Protein AF-A0A0G0TF21-F1 (afdb_monomer_lite)

Sequence (56 aa):
MKRLLKKGLIRANKVGGQYRILGKEILYLVSPSIEKQAVKSYLKLKKKVVDTINPW

pLDDT: mean 80.38, std 7.31, range [55.94, 90.88]

Foldseek 3Di:
DVVCCVVVLFDFDQDPNDTHGDPLSVVVNVDVVCSVPVVVVVVVVVVVVCVVVPPD

Structure (mmCIF, N/CA/C/O backbone):
data_AF-A0A0G0TF21-F1
#
_entry.id   AF-A0A0G0TF21-F1
#
loop_
_atom_site.group_PDB
_atom_site.id
_atom_site.type_symbol
_atom_site.label_atom_id
_atom_site.label_alt_id
_atom_site.label_comp_id
_atom_site.label_asym_id
_atom_site.label_entity_id
_atom_site.label_seq_id
_atom_site.pdbx_PDB_ins_code
_atom_site.Cartn_x
_atom_site.Cartn_y
_atom_site.Cartn_z
_atom_site.occupancy
_atom_site.B_iso_or_equiv
_atom_site.auth_seq_id
_atom_site.auth_comp_id
_atom_site.auth_asym_id
_atom_site.auth_atom_id
_atom_site.pdbx_PDB_model_num
ATOM 1 N N . MET A 1 1 ? -12.288 -4.915 -14.279 1.00 72.31 1 MET A N 1
ATOM 2 C CA . MET A 1 1 ? -11.703 -3.707 -13.635 1.00 72.31 1 MET A CA 1
ATOM 3 C C . MET A 1 1 ? -12.443 -2.400 -13.902 1.00 72.31 1 MET A C 1
ATOM 5 O O . MET A 1 1 ? -12.830 -1.764 -12.934 1.00 72.31 1 MET A O 1
ATOM 9 N N . LYS A 1 2 ? -12.704 -1.993 -15.156 1.00 80.75 2 LYS A N 1
ATOM 10 C CA . LYS A 1 2 ? -13.322 -0.682 -15.481 1.00 80.75 2 LYS A CA 1
ATOM 11 C C . LYS A 1 2 ? -14.604 -0.363 -14.688 1.00 80.75 2 LYS A C 1
ATOM 13 O O . LYS A 1 2 ? -14.782 0.766 -14.253 1.00 80.75 2 LYS A O 1
ATOM 18 N N . ARG A 1 3 ? -15.464 -1.360 -14.447 1.00 86.38 3 ARG A N 1
ATOM 19 C CA . ARG A 1 3 ? -16.690 -1.222 -13.636 1.00 86.38 3 ARG A CA 1
ATOM 20 C C . ARG A 1 3 ? -16.415 -0.880 -12.164 1.00 86.38 3 ARG A C 1
ATOM 22 O O . ARG A 1 3 ? -17.146 -0.084 -11.597 1.00 86.38 3 ARG A O 1
ATOM 29 N N . LEU A 1 4 ? -15.366 -1.448 -11.571 1.00 82.50 4 LEU A N 1
ATOM 30 C CA . LEU A 1 4 ? -14.965 -1.189 -10.182 1.00 82.50 4 LEU A CA 1
ATOM 31 C C . LEU A 1 4 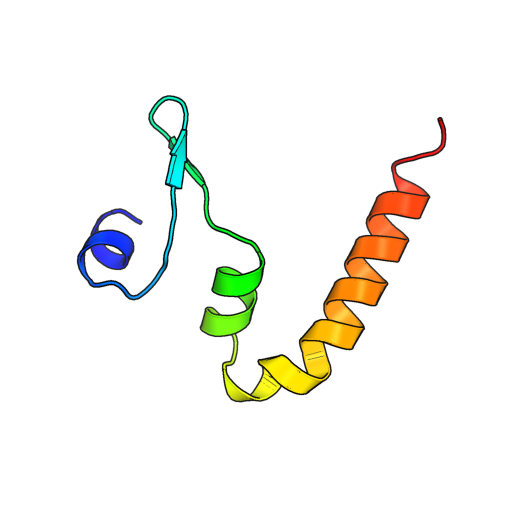? -14.364 0.214 -10.033 1.00 82.50 4 LEU A C 1
ATOM 33 O O . LEU A 1 4 ? -14.683 0.915 -9.081 1.00 82.50 4 LEU A O 1
ATOM 37 N N . LEU A 1 5 ? -13.587 0.647 -11.032 1.00 81.50 5 LEU A N 1
ATOM 38 C CA . LEU A 1 5 ? -13.055 2.011 -11.111 1.00 81.50 5 LEU A CA 1
ATOM 39 C C . LEU A 1 5 ? -14.177 3.044 -11.272 1.00 81.50 5 LEU A C 1
ATOM 41 O O . LEU A 1 5 ? -14.214 4.035 -10.555 1.00 81.50 5 LEU A O 1
ATOM 45 N N . LYS A 1 6 ? -15.136 2.787 -12.175 1.00 84.00 6 LYS A N 1
ATOM 46 C CA . LYS A 1 6 ? -16.300 3.665 -12.385 1.00 84.00 6 LYS A CA 1
ATOM 47 C C . LYS A 1 6 ? -17.194 3.781 -11.149 1.00 84.00 6 LYS A C 1
ATOM 49 O O . LYS A 1 6 ? -17.792 4.826 -10.945 1.00 84.00 6 L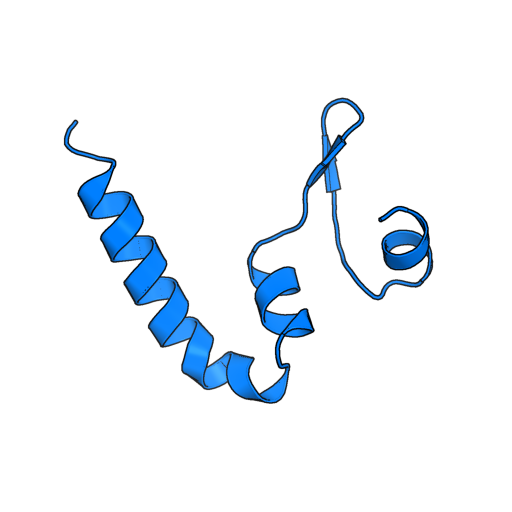YS A O 1
ATOM 54 N N . LYS A 1 7 ? -17.294 2.716 -10.347 1.00 85.00 7 LYS A N 1
ATOM 55 C CA . LYS A 1 7 ? -18.054 2.703 -9.089 1.00 85.00 7 LYS A CA 1
ATOM 56 C C . LYS A 1 7 ? -17.272 3.273 -7.896 1.00 85.00 7 LYS A C 1
ATOM 58 O O . LYS A 1 7 ? -17.796 3.258 -6.792 1.00 85.00 7 LYS A O 1
ATOM 63 N N . GLY A 1 8 ? -16.029 3.726 -8.088 1.00 78.25 8 GLY A N 1
ATOM 64 C CA . GLY A 1 8 ? -15.199 4.291 -7.018 1.00 78.25 8 GLY A CA 1
ATOM 65 C C . GLY A 1 8 ? -14.713 3.282 -5.972 1.00 78.25 8 GLY A C 1
ATOM 66 O O . GLY A 1 8 ? -14.085 3.686 -5.003 1.00 78.25 8 GLY A O 1
ATOM 67 N N . LEU A 1 9 ? -14.961 1.982 -6.177 1.00 81.06 9 LEU A N 1
ATOM 68 C CA . LEU A 1 9 ? -14.558 0.909 -5.259 1.00 81.06 9 LEU A CA 1
ATOM 69 C C . LEU A 1 9 ? -13.039 0.721 -5.207 1.00 81.06 9 LEU A C 1
ATOM 71 O O . LEU A 1 9 ? -12.515 0.241 -4.213 1.00 81.06 9 LEU A O 1
ATOM 75 N N . ILE A 1 10 ? -12.343 1.049 -6.297 1.00 82.00 10 ILE A N 1
ATOM 76 C CA . ILE A 1 10 ? -10.889 0.926 -6.409 1.00 82.00 10 ILE A CA 1
ATOM 77 C C . ILE A 1 10 ? -10.362 2.192 -7.065 1.00 82.00 10 ILE A C 1
ATOM 79 O O . ILE A 1 10 ? -10.816 2.548 -8.157 1.00 82.00 10 ILE A O 1
ATOM 83 N N . ARG A 1 11 ? -9.375 2.848 -6.451 1.00 82.25 11 ARG A N 1
ATOM 84 C CA . ARG A 1 11 ? -8.660 3.950 -7.099 1.00 82.25 11 ARG A CA 1
ATOM 85 C C . ARG A 1 11 ? -7.479 3.416 -7.905 1.00 82.25 11 ARG A C 1
ATOM 87 O O . ARG A 1 11 ? -6.647 2.652 -7.419 1.00 82.25 11 ARG A O 1
ATOM 94 N N . ALA A 1 12 ? -7.405 3.827 -9.165 1.00 86.88 12 ALA A N 1
ATOM 95 C CA . ALA A 1 12 ? -6.313 3.477 -10.061 1.00 86.88 12 ALA A CA 1
ATOM 96 C C . ALA A 1 12 ? -6.002 4.642 -10.996 1.00 86.88 12 ALA A C 1
ATOM 98 O O . ALA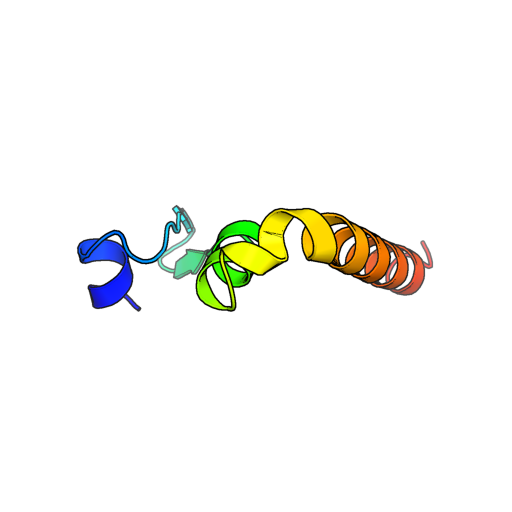 A 1 12 ? -6.903 5.379 -11.393 1.00 86.88 12 ALA A O 1
ATOM 99 N N . ASN A 1 13 ? -4.741 4.744 -11.402 1.00 85.81 13 ASN A N 1
ATOM 100 C CA . ASN A 1 13 ? -4.291 5.707 -12.402 1.00 85.81 13 ASN A CA 1
ATOM 101 C C . ASN A 1 13 ? -4.103 5.009 -13.748 1.00 85.81 13 ASN A C 1
ATOM 103 O O . ASN A 1 13 ? -3.619 3.878 -13.806 1.00 85.81 13 ASN A O 1
ATOM 107 N N . LYS A 1 14 ? -4.488 5.668 -14.843 1.00 88.12 14 LYS A N 1
ATOM 108 C CA . LYS A 1 14 ? -4.284 5.136 -16.195 1.00 88.12 14 LYS A CA 1
ATOM 109 C C . LYS A 1 14 ? -2.885 5.526 -16.677 1.00 88.12 14 LYS A C 1
ATOM 111 O O . LYS A 1 14 ? -2.605 6.708 -16.823 1.00 88.12 14 LYS A O 1
ATOM 116 N N . VAL A 1 15 ? -2.023 4.544 -16.930 1.00 90.44 15 VAL A N 1
ATOM 117 C CA . VAL A 1 15 ? -0.650 4.739 -17.421 1.00 90.44 15 VAL A CA 1
ATOM 118 C C . VAL A 1 15 ? -0.456 3.869 -18.658 1.00 90.44 15 VAL A C 1
ATOM 120 O O . VAL A 1 15 ? -0.609 2.652 -18.582 1.00 90.44 15 VAL A O 1
ATOM 123 N N . GLY A 1 16 ? -0.172 4.494 -19.806 1.00 86.94 16 GLY A N 1
ATOM 124 C CA . GLY A 1 16 ? 0.074 3.780 -21.068 1.00 86.94 16 GLY A CA 1
ATOM 125 C C . GLY A 1 16 ? -1.091 2.894 -21.532 1.00 86.94 16 GLY A C 1
ATOM 126 O O . GLY A 1 16 ? -0.872 1.809 -22.048 1.00 86.94 16 GLY A O 1
ATOM 127 N N . GLY A 1 17 ? -2.340 3.297 -21.276 1.00 88.00 17 GLY A N 1
ATOM 128 C CA . GLY A 1 17 ? -3.531 2.510 -21.632 1.00 88.00 17 GLY A CA 1
ATOM 129 C C . GLY A 1 17 ? -3.998 1.524 -20.556 1.00 88.00 17 GLY A C 1
ATOM 130 O O . GLY A 1 17 ? -5.189 1.211 -20.510 1.00 88.00 17 GLY A O 1
ATOM 131 N N . GLN A 1 18 ? -3.118 1.136 -19.633 1.00 88.69 18 GLN A N 1
ATOM 132 C CA . GLN A 1 18 ? -3.418 0.199 -18.552 1.00 88.69 18 GLN A CA 1
ATOM 133 C C . GLN A 1 18 ? -3.790 0.934 -17.259 1.00 88.69 18 GLN A C 1
ATOM 135 O O . GLN A 1 18 ? -3.249 1.993 -16.942 1.00 88.69 18 GLN A O 1
ATOM 140 N N . TYR A 1 19 ? -4.700 0.365 -16.472 1.00 88.81 19 TYR A N 1
ATOM 141 C CA . TYR A 1 19 ? -5.000 0.870 -15.131 1.00 88.81 19 TYR A CA 1
ATOM 142 C C . TYR A 1 19 ? -4.029 0.273 -14.109 1.00 88.81 19 TYR A C 1
ATOM 144 O O . TYR A 1 19 ? -3.968 -0.946 -13.959 1.00 88.81 19 TYR A O 1
ATOM 152 N N . ARG A 1 20 ? -3.299 1.126 -13.386 1.00 87.44 20 ARG A N 1
ATOM 153 C CA . ARG A 1 20 ? -2.414 0.738 -12.283 1.00 87.44 20 ARG A CA 1
ATOM 154 C C . ARG A 1 20 ? -3.056 1.074 -10.944 1.00 87.44 20 ARG A C 1
ATOM 156 O O . ARG A 1 20 ? -3.385 2.230 -10.676 1.00 87.44 20 ARG A O 1
ATOM 163 N N . ILE A 1 21 ? -3.238 0.046 -10.123 1.00 87.62 21 ILE A N 1
ATOM 164 C CA . ILE A 1 21 ? -3.831 0.139 -8.786 1.00 87.62 21 ILE A CA 1
ATOM 165 C C . ILE A 1 21 ? -2.706 0.395 -7.779 1.00 87.62 21 ILE A C 1
ATOM 167 O O . ILE A 1 21 ? -1.645 -0.224 -7.855 1.00 87.62 21 ILE A O 1
ATOM 171 N N . LEU A 1 22 ? -2.929 1.306 -6.834 1.00 80.88 22 LEU A N 1
ATOM 172 C CA . LEU A 1 22 ? -1.995 1.527 -5.731 1.00 80.88 22 LEU A CA 1
ATOM 173 C C . LEU A 1 22 ? -2.073 0.365 -4.734 1.00 80.88 22 LEU A C 1
ATOM 175 O O . LEU A 1 22 ? -3.162 -0.046 -4.348 1.00 80.88 22 LEU A O 1
ATOM 179 N N . GLY A 1 23 ? -0.927 -0.115 -4.241 1.00 75.94 23 GLY A N 1
ATOM 180 C CA . GLY A 1 23 ? -0.890 -1.234 -3.286 1.00 75.94 23 GLY A CA 1
ATOM 181 C C . GLY A 1 23 ? -1.717 -1.002 -2.011 1.00 75.94 23 GLY A C 1
ATOM 182 O O . GLY A 1 23 ? -2.289 -1.946 -1.475 1.00 75.94 23 GLY A O 1
ATOM 183 N N . LYS A 1 24 ? -1.867 0.257 -1.569 1.00 75.94 24 LYS A N 1
ATOM 184 C CA . LYS A 1 24 ? -2.733 0.618 -0.431 1.00 75.94 24 LYS A CA 1
ATOM 185 C C . LYS A 1 24 ? -4.220 0.337 -0.684 1.00 75.94 24 LYS A C 1
ATOM 187 O O . LYS A 1 24 ? -4.931 -0.048 0.230 1.00 75.94 24 LYS A O 1
ATOM 192 N N . GLU A 1 25 ? -4.677 0.490 -1.926 1.00 77.75 25 GLU A N 1
ATOM 193 C CA . GLU A 1 25 ? -6.077 0.251 -2.302 1.00 77.75 25 GLU A CA 1
ATOM 194 C C . GLU A 1 25 ? -6.375 -1.249 -2.311 1.00 77.75 25 GLU A C 1
ATOM 196 O O . GLU A 1 25 ? -7.464 -1.669 -1.942 1.00 77.75 25 GLU A O 1
ATOM 201 N N . ILE A 1 26 ? -5.384 -2.072 -2.672 1.00 79.94 26 ILE A N 1
ATOM 202 C CA . ILE A 1 26 ? -5.494 -3.532 -2.576 1.00 79.94 26 ILE A CA 1
ATOM 203 C C . ILE A 1 26 ? -5.635 -3.956 -1.110 1.00 79.94 26 ILE A C 1
ATOM 205 O O . ILE A 1 26 ? -6.502 -4.764 -0.795 1.00 79.94 26 ILE A O 1
ATOM 209 N N . LEU A 1 27 ? -4.835 -3.378 -0.209 1.00 73.94 27 LEU A N 1
ATOM 210 C CA . LEU A 1 27 ? -4.959 -3.621 1.233 1.00 73.94 27 LEU A CA 1
ATOM 211 C C . LEU A 1 27 ? -6.344 -3.233 1.763 1.00 73.94 27 LEU A C 1
ATOM 213 O O . LEU A 1 27 ? -6.955 -4.013 2.490 1.00 73.94 27 LEU A O 1
ATOM 217 N N . TYR A 1 28 ? -6.854 -2.073 1.349 1.00 76.38 28 TYR A N 1
ATOM 218 C CA . TYR A 1 28 ? -8.179 -1.593 1.739 1.00 76.38 28 TYR A CA 1
ATOM 219 C C . TYR A 1 28 ? -9.308 -2.528 1.276 1.00 76.38 28 TYR A C 1
ATOM 221 O O . TYR A 1 28 ? -10.243 -2.791 2.027 1.00 76.38 28 TYR A O 1
ATOM 229 N N . LEU A 1 29 ? -9.202 -3.076 0.060 1.00 76.38 29 LEU A N 1
ATOM 230 C CA . LEU A 1 29 ? -10.182 -4.020 -0.488 1.00 76.38 29 LEU A CA 1
ATOM 231 C C . LEU A 1 29 ? -10.210 -5.361 0.241 1.00 76.38 29 LEU A C 1
ATOM 233 O O . LEU A 1 29 ? -11.271 -5.968 0.341 1.00 76.38 29 LEU A O 1
ATOM 237 N N . VAL A 1 30 ? -9.052 -5.845 0.697 1.00 78.25 30 VAL A N 1
ATOM 238 C CA . VAL A 1 30 ? -8.964 -7.137 1.390 1.00 78.25 30 VAL A CA 1
ATOM 239 C C . VAL A 1 30 ? -9.533 -7.025 2.801 1.00 78.25 30 VAL A C 1
ATOM 241 O O . VAL A 1 30 ? -10.258 -7.919 3.228 1.00 78.25 30 VAL A O 1
ATOM 244 N N . SER A 1 31 ? -9.238 -5.940 3.523 1.00 72.12 31 SER A N 1
ATOM 245 C CA . SER A 1 31 ? -9.920 -5.632 4.780 1.00 72.12 31 SER A CA 1
ATOM 246 C C . SER A 1 31 ? -9.611 -4.206 5.265 1.00 72.12 31 SER A C 1
ATOM 248 O O . SER A 1 31 ? -8.458 -3.903 5.589 1.00 72.12 31 SER A O 1
ATOM 250 N N . PRO A 1 32 ? -10.636 -3.347 5.417 1.00 69.00 32 PRO A N 1
ATOM 251 C CA . PRO A 1 32 ? -10.473 -1.996 5.956 1.00 69.00 32 PRO A CA 1
ATOM 252 C C . PRO A 1 32 ? -10.004 -1.975 7.418 1.00 69.00 32 PRO A C 1
ATOM 254 O O . PRO A 1 32 ? -9.245 -1.098 7.819 1.00 69.00 32 PRO A O 1
ATOM 257 N N . SER A 1 33 ? -10.421 -2.947 8.235 1.00 68.75 33 SER A N 1
ATOM 258 C CA . SER A 1 33 ? -10.061 -3.009 9.663 1.00 68.75 33 SER A CA 1
ATOM 259 C C . SER A 1 33 ? -8.601 -3.404 9.882 1.00 68.75 33 SER A C 1
ATOM 261 O O . SER A 1 33 ? -7.980 -3.036 10.880 1.00 68.75 33 SER A O 1
ATOM 263 N N . ILE A 1 34 ? -8.038 -4.119 8.912 1.00 66.94 34 ILE A N 1
ATOM 264 C CA . ILE A 1 34 ? -6.662 -4.591 8.920 1.00 66.94 34 ILE A CA 1
ATOM 265 C C . ILE A 1 34 ? -5.680 -3.461 8.555 1.00 66.94 34 ILE A C 1
ATOM 267 O O . ILE A 1 34 ? -4.487 -3.602 8.805 1.00 66.94 34 ILE A O 1
ATOM 271 N N . GLU A 1 35 ? -6.142 -2.305 8.065 1.00 69.88 35 GLU A N 1
ATOM 272 C CA . GLU A 1 35 ? -5.285 -1.202 7.611 1.00 69.88 35 GLU A CA 1
ATOM 273 C C . GLU A 1 35 ? -4.248 -0.780 8.671 1.00 69.88 35 GLU A C 1
ATOM 275 O O . GLU A 1 35 ? -3.052 -0.743 8.389 1.00 69.88 35 GLU A O 1
ATOM 280 N N . LYS A 1 36 ? -4.639 -0.583 9.937 1.00 70.81 36 LYS A N 1
ATOM 281 C CA . LYS A 1 36 ? -3.681 -0.175 10.986 1.00 70.81 36 LYS A CA 1
ATOM 282 C C . LYS A 1 36 ? -2.629 -1.240 11.315 1.00 70.81 36 LYS A C 1
ATOM 284 O O . LYS A 1 36 ? -1.482 -0.896 11.606 1.00 70.81 36 LYS A O 1
ATOM 289 N N . GLN A 1 37 ? -2.998 -2.520 11.286 1.00 71.88 37 GLN A N 1
ATOM 290 C CA . GLN A 1 37 ? -2.116 -3.610 11.714 1.00 71.88 37 GLN A CA 1
ATOM 291 C C . GLN A 1 37 ? -1.312 -4.195 10.546 1.00 71.88 37 GLN A C 1
ATOM 293 O O . GLN A 1 37 ? -0.097 -4.381 10.656 1.00 71.88 37 GLN A O 1
ATOM 298 N N . ALA A 1 38 ? -1.946 -4.411 9.394 1.00 72.31 38 ALA A N 1
ATOM 299 C CA . ALA A 1 38 ? -1.270 -4.886 8.198 1.00 72.31 38 ALA A CA 1
ATOM 300 C C . ALA A 1 38 ? -0.450 -3.824 7.501 1.00 72.31 38 ALA A C 1
ATOM 302 O O . ALA A 1 38 ? 0.460 -4.229 6.801 1.00 72.31 38 ALA A O 1
ATOM 303 N N . VAL A 1 39 ? -0.661 -2.516 7.683 1.00 76.94 39 VAL A N 1
ATOM 304 C CA . VAL A 1 39 ? 0.298 -1.546 7.127 1.00 76.94 39 VAL A CA 1
ATOM 305 C C . VAL A 1 39 ? 1.701 -1.845 7.656 1.00 76.94 39 VAL A C 1
ATOM 307 O O . VAL A 1 39 ? 2.635 -1.927 6.864 1.00 76.94 39 VAL A O 1
ATOM 310 N N . LYS A 1 40 ? 1.866 -2.132 8.956 1.00 80.06 40 LYS A N 1
ATOM 311 C CA . LYS A 1 40 ? 3.175 -2.523 9.507 1.00 80.06 40 LYS A CA 1
ATOM 312 C C . LYS A 1 40 ? 3.677 -3.848 8.928 1.00 80.06 40 LYS A C 1
ATOM 314 O O . LYS A 1 40 ? 4.841 -3.928 8.538 1.00 80.06 40 LYS A O 1
ATOM 319 N N . SER A 1 41 ? 2.831 -4.875 8.857 1.00 79.56 41 SER A N 1
ATOM 320 C CA . SER A 1 41 ? 3.227 -6.193 8.333 1.00 79.56 41 SER A CA 1
ATOM 321 C C . SER A 1 41 ? 3.542 -6.161 6.836 1.00 79.56 41 SER A C 1
ATOM 323 O O . SER A 1 41 ? 4.561 -6.692 6.412 1.00 79.56 41 SER A O 1
ATOM 325 N N . TYR A 1 42 ? 2.723 -5.473 6.046 1.00 79.88 42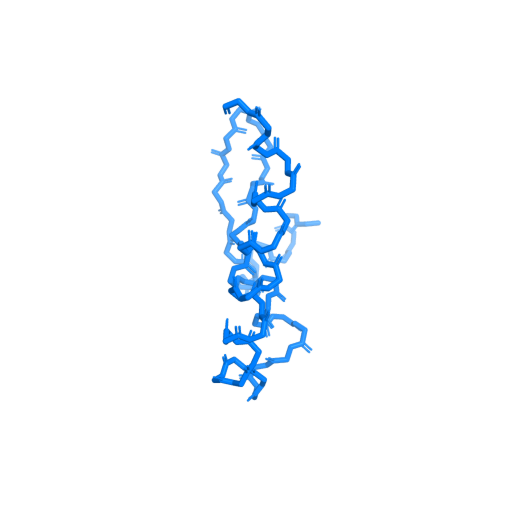 TYR A N 1
ATOM 326 C CA . TYR A 1 42 ? 2.908 -5.244 4.619 1.00 79.88 42 TYR A CA 1
ATOM 327 C C . TYR A 1 42 ? 4.146 -4.402 4.344 1.00 79.88 42 TYR A C 1
ATOM 329 O O . TYR A 1 42 ? 4.920 -4.754 3.466 1.00 79.88 42 TYR A O 1
ATOM 337 N N . LEU A 1 43 ? 4.387 -3.326 5.101 1.00 82.31 43 LEU A N 1
ATOM 338 C CA . LEU A 1 43 ? 5.613 -2.537 4.963 1.00 82.31 43 LEU A CA 1
ATOM 339 C C . LEU A 1 43 ? 6.852 -3.374 5.288 1.00 82.31 43 LEU A C 1
ATOM 341 O O . LEU A 1 43 ? 7.832 -3.298 4.553 1.00 82.31 43 LEU A O 1
ATOM 345 N N . LYS A 1 44 ? 6.804 -4.212 6.333 1.00 86.19 44 LYS A N 1
ATOM 346 C CA . LYS A 1 44 ? 7.886 -5.161 6.645 1.00 86.19 44 LYS A CA 1
ATOM 347 C C . LYS A 1 44 ? 8.104 -6.171 5.521 1.00 86.19 44 LYS A C 1
ATOM 349 O O . LYS A 1 44 ? 9.247 -6.438 5.165 1.00 86.19 44 LYS A O 1
ATOM 354 N N . LEU A 1 45 ? 7.029 -6.720 4.961 1.00 84.12 45 LEU A N 1
ATOM 355 C CA . LEU A 1 45 ? 7.097 -7.712 3.890 1.00 84.12 45 LEU A CA 1
ATOM 356 C C . LEU A 1 45 ? 7.604 -7.085 2.589 1.00 84.12 45 LEU A C 1
ATOM 358 O O . LEU A 1 45 ? 8.511 -7.620 1.967 1.00 84.12 45 LEU A O 1
ATOM 362 N N . LYS A 1 46 ? 7.103 -5.896 2.241 1.00 83.44 46 LYS A N 1
ATOM 363 C CA . LYS A 1 46 ? 7.597 -5.076 1.133 1.00 83.44 46 LYS A CA 1
ATOM 364 C C . LYS A 1 46 ? 9.081 -4.773 1.303 1.00 83.44 46 LYS A C 1
ATOM 366 O O . LYS A 1 46 ? 9.816 -4.904 0.336 1.00 83.44 46 LYS A O 1
ATOM 371 N N . LYS A 1 47 ? 9.516 -4.386 2.508 1.00 88.56 47 LYS A N 1
ATOM 372 C CA . LYS A 1 47 ? 10.927 -4.119 2.800 1.00 88.56 47 LYS A CA 1
ATOM 373 C C . LYS A 1 47 ? 11.779 -5.370 2.594 1.00 88.56 47 LYS A C 1
ATOM 375 O O . LYS A 1 47 ? 12.713 -5.307 1.819 1.00 88.56 47 LYS A O 1
ATOM 380 N N . LYS A 1 48 ? 11.394 -6.513 3.175 1.00 88.44 48 LYS A N 1
ATOM 381 C CA . LYS A 1 48 ? 12.085 -7.793 2.943 1.00 88.44 48 LYS A CA 1
ATOM 382 C C . LYS A 1 48 ? 12.185 -8.138 1.463 1.00 88.44 48 LYS A C 1
ATOM 384 O O . LYS A 1 48 ? 13.236 -8.568 1.012 1.00 88.44 48 LYS A O 1
ATOM 389 N N . VAL A 1 49 ? 11.087 -7.966 0.728 1.00 86.38 49 VAL A N 1
ATOM 390 C CA . VAL A 1 49 ? 11.052 -8.215 -0.711 1.00 86.38 49 VAL A CA 1
ATOM 391 C C . VAL A 1 49 ? 12.054 -7.301 -1.406 1.00 86.38 49 VAL A C 1
ATOM 393 O O . VAL A 1 49 ? 12.956 -7.837 -2.027 1.00 86.38 49 VAL A O 1
ATOM 396 N N . VAL A 1 50 ? 11.981 -5.976 -1.221 1.00 87.50 50 VAL A N 1
ATOM 397 C CA . VAL A 1 50 ? 12.939 -5.007 -1.792 1.00 87.50 50 VAL A CA 1
ATOM 398 C C . VAL A 1 50 ? 14.382 -5.360 -1.433 1.00 87.50 50 VAL A C 1
ATOM 400 O O . VAL A 1 50 ? 15.192 -5.483 -2.339 1.00 87.50 50 VAL A O 1
ATOM 403 N N . ASP A 1 51 ? 14.680 -5.607 -0.158 1.00 90.88 51 ASP A N 1
ATOM 404 C CA . ASP A 1 51 ? 16.020 -5.977 0.316 1.00 90.88 51 ASP A CA 1
ATOM 405 C C . ASP A 1 51 ? 16.523 -7.285 -0.338 1.00 90.88 51 ASP A C 1
ATOM 407 O O . ASP A 1 51 ? 17.720 -7.454 -0.536 1.00 90.88 51 ASP A O 1
ATOM 411 N N . THR A 1 52 ? 15.620 -8.202 -0.712 1.00 87.56 52 THR A N 1
ATOM 412 C CA . THR A 1 52 ? 15.964 -9.456 -1.412 1.00 87.56 52 THR A CA 1
ATOM 413 C C . THR A 1 52 ? 16.182 -9.247 -2.912 1.00 87.56 52 THR A C 1
ATOM 415 O O . THR A 1 52 ? 17.068 -9.870 -3.490 1.00 87.56 52 THR A O 1
ATOM 418 N N . ILE A 1 53 ? 15.377 -8.397 -3.564 1.00 87.62 53 ILE A N 1
ATOM 419 C CA . ILE A 1 53 ? 15.521 -8.116 -5.008 1.00 87.62 53 ILE A CA 1
ATOM 420 C C . IL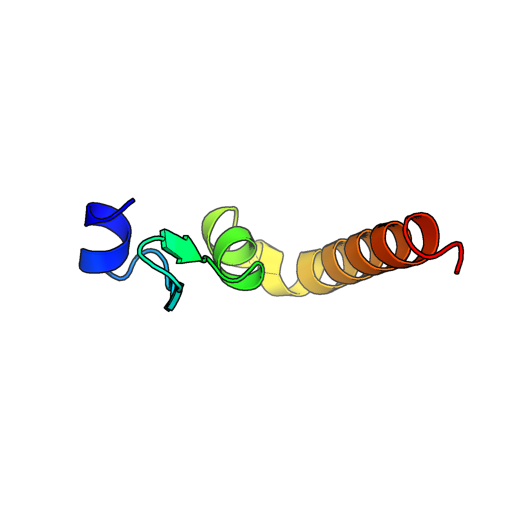E A 1 53 ? 16.601 -7.082 -5.312 1.00 87.62 53 ILE A C 1
ATOM 422 O O . ILE A 1 53 ? 16.904 -6.888 -6.486 1.00 87.62 53 ILE A O 1
ATOM 426 N N . ASN A 1 54 ? 17.174 -6.437 -4.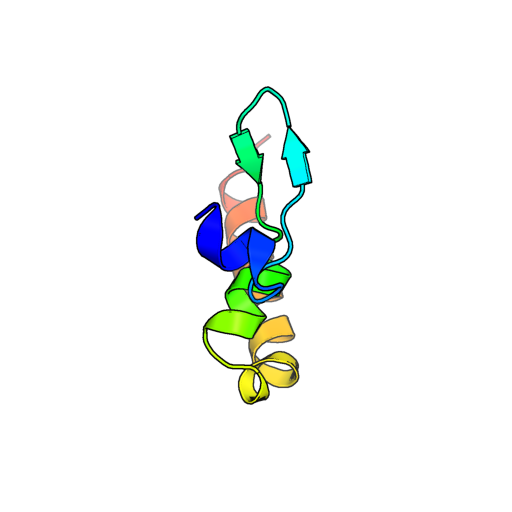296 1.00 76.88 54 ASN A N 1
ATOM 427 C CA . ASN A 1 54 ? 18.235 -5.453 -4.453 1.00 76.88 54 ASN A CA 1
ATOM 428 C C . ASN A 1 54 ? 19.597 -6.022 -3.995 1.00 76.88 54 ASN A C 1
ATOM 430 O O . ASN A 1 54 ? 20.127 -5.576 -2.979 1.00 76.88 54 ASN A O 1
ATOM 434 N N . PRO A 1 55 ? 20.190 -7.007 -4.707 1.00 67.25 55 PRO A N 1
ATOM 435 C CA . PRO A 1 55 ? 21.585 -7.383 -4.497 1.00 67.25 55 PRO A CA 1
ATOM 436 C C . PRO A 1 55 ? 22.568 -6.395 -5.161 1.00 67.25 55 PRO A C 1
ATOM 438 O O . PRO A 1 55 ? 23.771 -6.641 -5.120 1.00 67.25 55 PRO A O 1
ATOM 441 N N . TRP A 1 56 ? 22.070 -5.313 -5.774 1.00 55.94 56 TRP A N 1
ATOM 442 C CA . TRP A 1 56 ? 22.829 -4.244 -6.427 1.00 55.94 56 TRP A CA 1
ATOM 443 C C . TRP A 1 56 ? 22.184 -2.881 -6.160 1.00 55.94 56 TRP A C 1
ATOM 445 O O . TRP A 1 56 ? 20.939 -2.786 -6.269 1.00 55.94 56 TRP A O 1
#

Secondary structure (DSSP, 8-state):
-HHHHHTTSS-EEEETTEEEE-HHHHHHHH-STTHHHHHHHHHHHHHHHHHHH---

Radius of gyration: 14.02 Å; chains: 1; bounding box: 41×15×33 Å